Protein AF-A0A9W9XXQ2-F1 (afdb_monomer)

Organism: NCBI:txid1882269

Solvent-accessible surface area (backbone atoms only — not comparable to full-atom values): 5080 Å² total; per-residue (Å²): 106,78,62,56,56,47,52,52,51,60,71,71,43,92,64,88,69,53,70,72,54,45,55,54,48,52,53,51,51,51,41,57,73,38,43,58,85,89,44,82,63,58,91,100,53,61,43,52,94,33,12,32,66,25,88,92,46,66,51,51,44,84,79,42,60,73,90,46,36,41,60,48,44,54,52,46,41,51,52,49,58,62,72,78,107

Nearest PDB structures (foldseek):
  5k18-assembly2_C  TM=8.891E-01  e=7.296E+00  Candida albicans WO-1

Sequence (85 aa):
MPEDARVVKSISYAEELSFNKMLLFVQYIQMYCERDFDVIYLPKQGPVRGVCPAKNYQLPIRKLQESHRNAHNHKYVRREKSFDL

Mean predicted aligned error: 7.09 Å

Foldseek 3Di:
DVLVVLLVCVVPDPDDDDPVSVVSNVVSVVQVVLADPLEDDDPPDGQDNCAQPQPVGRHRLVVDDSVCSHVVNVVRVVVSVVVVD

Radius of gyration: 14.85 Å; Cα contacts (8 Å, |Δi|>4): 60; chains: 1; bounding box: 42×18×39 Å

pLDDT: mean 81.38, std 7.15, range [53.19, 90.19]

Secondary structure (DSSP, 8-state):
-HHHHHHHHHHT--SPPPHHHHHHHHHHHHHHHH--TTS-PPTT---BTTB-S-TT---BGGGS-HHHHHHHHHHHHHHHHHH--

Structure (mmCIF, N/CA/C/O backbone):
data_AF-A0A9W9XXQ2-F1
#
_entry.id   AF-A0A9W9XXQ2-F1
#
loop_
_atom_site.group_PDB
_atom_site.id
_atom_site.type_symbol
_atom_site.label_atom_id
_atom_site.label_alt_id
_atom_site.label_comp_id
_atom_site.label_asym_id
_atom_site.label_entity_id
_atom_site.label_seq_id
_atom_site.pdbx_PDB_ins_code
_atom_site.Cartn_x
_atom_site.Cartn_y
_atom_site.Cartn_z
_atom_site.occupancy
_atom_site.B_iso_or_equiv
_atom_site.auth_seq_id
_atom_site.auth_comp_id
_atom_site.auth_asym_id
_atom_site.auth_atom_id
_atom_site.pdbx_PDB_model_num
ATOM 1 N N . MET A 1 1 ? -8.155 -7.532 -0.201 1.00 57.97 1 MET A N 1
ATOM 2 C CA . MET A 1 1 ? -6.960 -7.740 0.651 1.00 57.97 1 MET A CA 1
ATOM 3 C C . MET A 1 1 ? -7.357 -7.636 2.127 1.00 57.97 1 MET A C 1
ATOM 5 O O . MET A 1 1 ? -8.458 -7.159 2.397 1.00 57.97 1 MET A O 1
ATOM 9 N N . PRO A 1 2 ? -6.540 -8.103 3.093 1.00 63.59 2 PRO A N 1
ATOM 10 C CA . PRO A 1 2 ? -6.863 -8.004 4.521 1.00 63.59 2 PRO A CA 1
ATOM 11 C C . PRO A 1 2 ? -7.175 -6.576 4.990 1.00 63.59 2 PRO A C 1
ATOM 13 O O . PRO A 1 2 ? -7.937 -6.395 5.933 1.00 63.59 2 PRO A O 1
ATOM 16 N N . GLU A 1 3 ? -6.594 -5.571 4.339 1.00 66.25 3 GLU A N 1
ATOM 17 C CA . GLU A 1 3 ? -6.781 -4.151 4.628 1.00 66.25 3 GLU A CA 1
ATOM 18 C C . GLU A 1 3 ? -8.169 -3.658 4.182 1.00 66.25 3 GLU A C 1
ATOM 20 O O . GL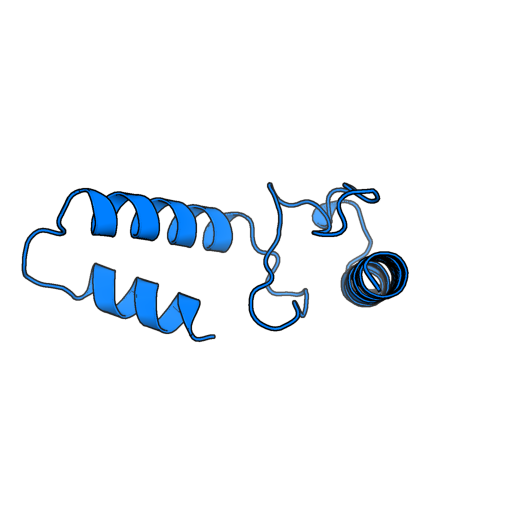U A 1 3 ? -8.846 -2.996 4.964 1.00 66.25 3 GLU A O 1
ATOM 25 N N . ASP A 1 4 ? -8.658 -4.080 3.011 1.00 67.12 4 ASP A N 1
ATOM 26 C CA . ASP A 1 4 ? -10.014 -3.749 2.530 1.00 67.12 4 ASP A CA 1
ATOM 27 C C . ASP A 1 4 ? -11.086 -4.320 3.468 1.00 67.12 4 ASP A C 1
ATOM 29 O O . ASP A 1 4 ? -12.041 -3.641 3.836 1.00 67.12 4 ASP A O 1
ATOM 33 N N . ALA A 1 5 ? -10.889 -5.557 3.937 1.00 71.88 5 ALA A N 1
ATOM 34 C CA . ALA A 1 5 ? -11.783 -6.187 4.905 1.00 71.88 5 ALA A CA 1
ATOM 35 C C . ALA A 1 5 ? -11.797 -5.444 6.254 1.00 71.88 5 ALA A C 1
ATOM 37 O O . ALA A 1 5 ? -12.835 -5.380 6.914 1.00 71.88 5 ALA A O 1
ATOM 38 N N . ARG A 1 6 ? -10.664 -4.856 6.667 1.00 70.88 6 ARG A N 1
ATOM 39 C CA . ARG A 1 6 ? -10.585 -4.022 7.877 1.00 70.88 6 ARG A CA 1
ATOM 40 C C . ARG A 1 6 ? -11.314 -2.697 7.691 1.00 70.88 6 ARG A C 1
ATOM 42 O O . ARG A 1 6 ? -12.054 -2.318 8.589 1.00 70.88 6 ARG A O 1
ATOM 49 N N . VAL A 1 7 ? -11.151 -2.034 6.543 1.00 70.25 7 VAL A N 1
ATOM 50 C CA . VAL A 1 7 ? -11.862 -0.785 6.221 1.00 70.25 7 VAL A CA 1
ATOM 51 C C . VAL A 1 7 ? -13.370 -1.016 6.207 1.00 70.25 7 VAL A C 1
ATOM 53 O O . VAL A 1 7 ? -14.091 -0.313 6.909 1.00 70.25 7 VAL A O 1
ATOM 56 N N . VAL A 1 8 ? -1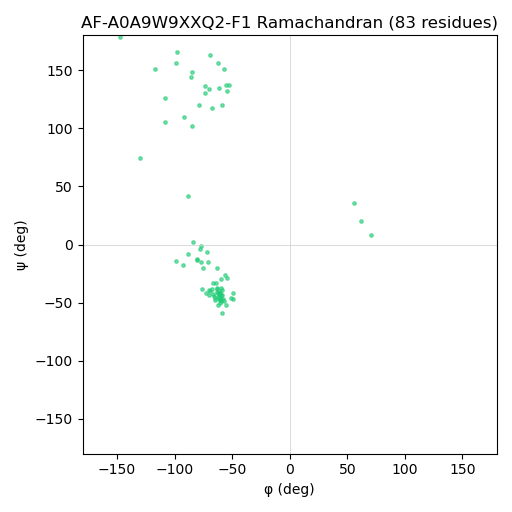3.844 -2.044 5.494 1.00 76.69 8 VAL A N 1
ATOM 57 C CA . VAL A 1 8 ? -15.273 -2.400 5.452 1.00 76.69 8 VAL A CA 1
ATOM 58 C C . VAL A 1 8 ? -15.799 -2.684 6.856 1.00 76.69 8 VAL A C 1
ATOM 60 O O . VAL A 1 8 ? -16.813 -2.114 7.248 1.00 76.69 8 VAL A O 1
ATOM 63 N N . LYS A 1 9 ? -15.072 -3.486 7.648 1.00 78.25 9 LYS A N 1
ATOM 64 C CA . LYS A 1 9 ? -15.453 -3.794 9.031 1.00 78.25 9 LYS A CA 1
ATOM 65 C C . LYS A 1 9 ? -15.563 -2.536 9.891 1.00 78.25 9 LYS A C 1
ATOM 67 O O . LYS A 1 9 ? -16.517 -2.424 10.653 1.00 78.25 9 LYS A O 1
ATOM 72 N N . SER A 1 10 ? -14.611 -1.612 9.770 1.00 72.94 10 SER A N 1
ATOM 73 C CA . SER A 1 10 ? -14.602 -0.349 10.510 1.00 72.94 10 SER A CA 1
ATOM 74 C C . SER A 1 10 ? -15.731 0.595 10.093 1.00 72.94 10 SER A C 1
ATOM 76 O O . SER A 1 10 ? -16.311 1.225 10.967 1.00 72.94 10 SER A O 1
ATOM 78 N N . ILE A 1 11 ? -16.078 0.665 8.802 1.00 76.62 11 ILE A N 1
ATOM 79 C CA . ILE A 1 11 ? -17.202 1.482 8.302 1.00 76.62 11 ILE A CA 1
ATOM 80 C C . ILE A 1 11 ? -18.547 0.909 8.757 1.00 76.62 11 ILE A C 1
ATOM 82 O O . ILE A 1 11 ? -19.446 1.655 9.124 1.00 76.62 11 ILE A O 1
ATOM 86 N N . SER A 1 12 ? -18.687 -0.419 8.748 1.00 78.88 12 SER A N 1
ATOM 87 C CA . SER A 1 12 ? -19.905 -1.109 9.191 1.00 78.88 12 SER A CA 1
ATOM 88 C C . SER A 1 12 ? -20.060 -1.182 10.714 1.00 78.88 12 SER A C 1
ATOM 90 O O . SER A 1 12 ? -21.014 -1.783 11.204 1.00 78.88 12 SER A O 1
ATOM 92 N N . TYR A 1 13 ? -19.093 -0.659 11.473 1.00 78.12 13 TYR A N 1
ATOM 93 C CA . TYR A 1 13 ? -19.079 -0.783 12.923 1.00 78.12 13 TYR A CA 1
ATOM 94 C C . TYR A 1 13 ? -20.044 0.235 13.538 1.00 78.12 13 TYR A C 1
ATOM 96 O O . TYR A 1 13 ? -19.896 1.435 13.333 1.00 78.12 13 TYR A O 1
ATOM 104 N N . ALA A 1 14 ? -21.045 -0.253 14.273 1.00 73.56 14 ALA A N 1
ATOM 105 C CA . ALA A 1 14 ? -22.099 0.583 14.851 1.00 73.56 14 ALA A CA 1
ATOM 106 C C . ALA A 1 14 ? -21.654 1.366 16.102 1.00 73.56 14 ALA A C 1
ATOM 108 O O . ALA A 1 14 ? -22.342 2.289 16.525 1.00 73.56 14 ALA A O 1
ATOM 109 N N . GLU A 1 15 ? -20.522 0.993 16.701 1.00 82.62 15 GLU A N 1
ATOM 110 C CA . GLU A 1 15 ? -19.970 1.650 17.888 1.00 82.62 15 GLU A CA 1
ATOM 111 C C . GLU A 1 15 ? -18.866 2.643 17.509 1.00 82.62 15 GLU A C 1
ATOM 113 O O . GLU A 1 15 ? -18.176 2.488 16.496 1.00 82.62 15 GLU A O 1
ATOM 118 N N . GLU A 1 16 ? -18.631 3.628 18.374 1.00 83.62 16 GLU A N 1
ATOM 119 C CA . GLU A 1 16 ? -17.520 4.559 18.205 1.00 83.62 16 GLU A CA 1
ATOM 120 C C . GLU A 1 16 ? -16.162 3.839 18.229 1.00 83.62 16 GLU A C 1
ATOM 122 O O . GLU A 1 16 ? -15.862 2.984 19.069 1.00 83.62 16 GLU A O 1
ATOM 127 N N . LEU A 1 17 ? -15.297 4.205 17.283 1.00 84.25 17 LEU A N 1
ATOM 128 C CA . LEU A 1 17 ? -13.929 3.707 17.237 1.00 84.25 17 LEU A CA 1
ATOM 129 C C . LEU A 1 17 ? -13.102 4.364 18.347 1.00 84.25 17 LEU A C 1
ATOM 131 O O . LEU A 1 17 ? -13.119 5.577 18.513 1.00 84.25 17 LEU A O 1
ATOM 135 N N . SER A 1 18 ? -12.288 3.584 19.059 1.00 89.31 18 SER A N 1
ATOM 136 C CA . SER A 1 18 ? -11.274 4.173 19.940 1.00 89.31 18 SER A CA 1
ATOM 137 C C . SER A 1 18 ? -10.261 4.994 19.134 1.00 89.31 18 SER A C 1
ATOM 139 O O . SER A 1 18 ? -10.027 4.712 17.958 1.00 89.31 18 SER A O 1
ATOM 141 N N . PHE A 1 19 ? -9.592 5.958 19.772 1.00 90.19 19 PHE A N 1
ATOM 142 C CA . PHE A 1 19 ? -8.604 6.826 19.115 1.00 90.19 19 PHE A CA 1
ATOM 143 C C . PHE A 1 19 ? -7.567 6.048 18.280 1.00 90.19 19 PHE A C 1
ATOM 145 O O . PHE A 1 19 ? -7.352 6.345 17.107 1.00 90.19 19 PHE A O 1
ATOM 152 N N . ASN A 1 20 ? -6.988 4.979 18.837 1.00 89.88 20 ASN A N 1
ATOM 153 C CA . ASN A 1 20 ? -6.024 4.137 18.118 1.00 89.88 20 ASN A CA 1
ATOM 154 C C . ASN A 1 20 ? -6.643 3.447 16.891 1.00 89.88 20 ASN A C 1
ATOM 156 O O . ASN A 1 20 ? -5.989 3.316 15.857 1.00 89.88 20 ASN A O 1
ATOM 160 N N . LYS A 1 21 ? -7.906 3.010 16.986 1.00 85.56 21 LYS A N 1
ATOM 161 C CA . LYS A 1 21 ? -8.627 2.419 15.851 1.00 85.56 21 LYS A CA 1
ATOM 162 C C . LYS A 1 21 ? -8.948 3.473 14.789 1.00 85.56 21 LYS A C 1
ATOM 164 O O . LYS A 1 21 ? -8.807 3.166 13.611 1.00 85.56 21 LYS A O 1
ATOM 169 N N . MET A 1 22 ? -9.316 4.696 15.184 1.00 87.94 22 MET A N 1
ATOM 170 C CA . MET A 1 22 ? -9.516 5.814 14.253 1.00 87.94 22 MET A CA 1
ATOM 171 C C . MET A 1 22 ? -8.230 6.147 13.494 1.00 87.94 22 MET A C 1
ATOM 173 O O . MET A 1 22 ? -8.263 6.282 12.276 1.00 87.94 22 MET A O 1
ATOM 177 N N . LEU A 1 23 ? -7.087 6.219 14.185 1.00 88.56 23 LEU A N 1
ATOM 178 C CA . LEU A 1 23 ? -5.801 6.519 13.551 1.00 88.56 23 LEU A CA 1
ATOM 179 C C . LEU A 1 23 ? -5.439 5.477 12.483 1.00 88.56 23 LEU A C 1
ATOM 181 O O . LEU A 1 23 ? -5.093 5.834 11.357 1.00 88.56 23 LEU A O 1
ATOM 185 N N . LEU A 1 24 ? -5.573 4.189 12.815 1.00 84.38 24 LEU A N 1
ATOM 186 C CA . LEU A 1 24 ? -5.361 3.101 11.858 1.00 84.38 24 LEU A CA 1
ATOM 187 C C . LEU A 1 24 ? -6.345 3.181 10.687 1.00 84.38 24 LEU A C 1
ATOM 189 O O . LEU A 1 24 ? -5.959 2.982 9.539 1.00 84.38 24 LEU A O 1
ATOM 193 N N . PHE A 1 25 ? -7.608 3.496 10.963 1.00 83.88 25 PHE A N 1
ATOM 194 C CA . PHE A 1 25 ? -8.638 3.626 9.941 1.00 83.88 25 PHE A CA 1
ATOM 195 C C . PHE A 1 25 ? -8.334 4.752 8.944 1.00 83.88 25 PHE A C 1
ATOM 197 O O . PHE A 1 25 ? -8.391 4.523 7.738 1.00 83.88 25 PHE A O 1
ATOM 204 N N . VAL A 1 26 ? -7.920 5.928 9.426 1.00 86.81 26 VAL A N 1
ATOM 205 C CA . VAL A 1 26 ? -7.497 7.050 8.571 1.00 86.81 26 VAL A CA 1
ATOM 206 C C . VAL A 1 26 ? -6.294 6.662 7.710 1.00 86.81 26 VAL A C 1
ATOM 208 O O . VAL A 1 26 ? -6.296 6.931 6.510 1.00 86.81 26 VAL A O 1
ATOM 211 N N . GLN A 1 27 ? -5.298 5.978 8.282 1.00 83.75 27 GLN A N 1
ATOM 212 C CA . GLN A 1 27 ? -4.145 5.483 7.520 1.00 83.75 27 GLN A CA 1
ATOM 213 C C . GLN A 1 27 ? -4.562 4.502 6.417 1.00 83.75 27 GLN A C 1
ATOM 215 O O . GLN A 1 27 ? -4.056 4.582 5.297 1.00 83.75 27 GLN A O 1
ATOM 220 N N . TYR A 1 28 ? -5.505 3.600 6.703 1.00 82.38 28 TYR A N 1
ATOM 221 C CA . TYR A 1 28 ? -6.020 2.671 5.699 1.00 82.38 28 TYR A CA 1
ATOM 222 C C . TYR A 1 28 ? -6.807 3.380 4.593 1.00 82.38 28 TYR A C 1
ATOM 224 O O . TYR A 1 28 ? -6.589 3.063 3.425 1.00 82.38 28 TYR A O 1
ATOM 232 N N . ILE A 1 29 ? -7.664 4.354 4.926 1.00 83.88 29 ILE A N 1
ATOM 233 C CA . ILE A 1 29 ? -8.371 5.170 3.924 1.00 83.88 29 ILE A CA 1
ATOM 234 C C . ILE A 1 29 ? -7.368 5.902 3.041 1.00 83.88 29 ILE A C 1
ATOM 236 O O . ILE A 1 29 ? -7.478 5.844 1.820 1.00 83.88 29 ILE A O 1
ATOM 240 N N . GLN A 1 30 ? -6.373 6.562 3.637 1.00 84.25 30 GLN A N 1
ATOM 241 C CA . GLN A 1 30 ? -5.359 7.283 2.877 1.00 84.25 30 GLN A CA 1
ATOM 242 C C . GLN A 1 30 ? -4.636 6.348 1.900 1.00 84.25 30 GLN A C 1
ATOM 244 O O . GLN A 1 30 ? -4.545 6.652 0.712 1.00 84.25 30 GLN A O 1
ATOM 249 N N . MET A 1 31 ? -4.183 5.185 2.378 1.00 79.81 31 MET A N 1
ATOM 250 C CA . MET A 1 31 ? -3.540 4.182 1.531 1.00 79.81 31 MET A CA 1
ATOM 251 C C . MET A 1 31 ? -4.464 3.718 0.396 1.00 79.81 31 MET A C 1
ATOM 253 O O . MET A 1 31 ? -3.994 3.528 -0.722 1.00 79.81 31 MET A O 1
ATOM 257 N N . TYR A 1 32 ? -5.762 3.550 0.665 1.00 80.44 32 TYR A N 1
ATOM 258 C CA . TYR A 1 32 ? -6.761 3.165 -0.333 1.00 80.44 32 TYR A CA 1
ATOM 259 C C . TYR A 1 32 ? -6.960 4.256 -1.397 1.00 80.44 32 TYR A C 1
ATOM 261 O O . TYR A 1 32 ? -6.954 3.957 -2.587 1.00 80.44 32 TYR A O 1
ATOM 269 N N . CYS A 1 33 ? -7.061 5.526 -0.995 1.00 82.62 33 CYS A N 1
ATOM 270 C CA . CYS A 1 33 ? -7.206 6.668 -1.905 1.00 82.62 33 CYS A CA 1
ATOM 271 C C . CYS A 1 33 ? -5.962 6.913 -2.774 1.00 82.62 33 CYS A C 1
ATOM 273 O O . CYS A 1 33 ? -6.066 7.365 -3.915 1.00 82.62 33 CYS A O 1
ATOM 275 N N . GLU A 1 34 ? -4.775 6.640 -2.239 1.00 82.19 34 GLU A N 1
ATOM 276 C CA . GLU A 1 34 ? -3.510 6.775 -2.965 1.00 82.19 34 GLU A CA 1
ATOM 277 C C . GLU A 1 34 ? -3.225 5.580 -3.884 1.00 82.19 34 GLU A C 1
ATOM 279 O O . GLU A 1 34 ? -2.320 5.650 -4.723 1.00 82.19 34 GLU A O 1
ATOM 284 N N . ARG A 1 35 ? -3.965 4.476 -3.720 1.00 80.88 35 ARG A N 1
ATOM 285 C CA . ARG A 1 35 ? -3.738 3.230 -4.449 1.00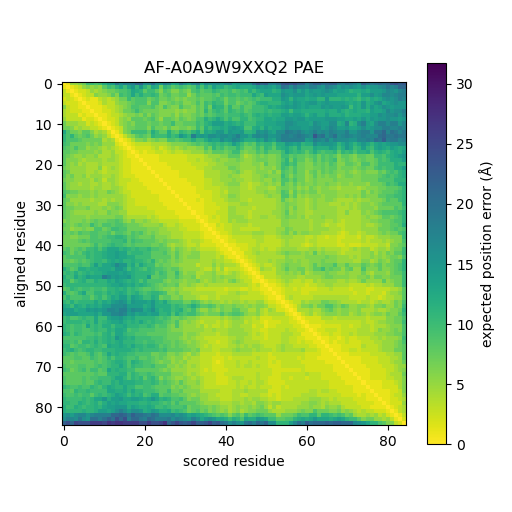 80.88 35 ARG A CA 1
ATOM 286 C C . ARG A 1 35 ? -4.104 3.377 -5.911 1.00 80.88 35 ARG A C 1
ATOM 288 O O . ARG A 1 35 ? -5.159 3.884 -6.277 1.00 80.88 35 ARG A O 1
ATOM 295 N N . ASP A 1 36 ? -3.205 2.878 -6.741 1.00 83.12 36 ASP A N 1
ATOM 296 C CA . ASP A 1 36 ? -3.486 2.586 -8.133 1.00 83.12 36 ASP A CA 1
ATOM 297 C C . ASP A 1 36 ? -3.943 1.122 -8.213 1.00 83.12 36 ASP A C 1
ATOM 299 O O . ASP A 1 36 ? -3.161 0.211 -7.927 1.00 83.12 36 ASP A O 1
ATOM 303 N N . PHE A 1 37 ? -5.229 0.891 -8.493 1.00 81.25 37 PHE A N 1
ATOM 304 C CA . PHE A 1 37 ? -5.808 -0.460 -8.524 1.00 81.25 37 PHE A CA 1
ATOM 305 C C . PHE A 1 37 ? -5.336 -1.283 -9.726 1.00 81.25 37 PHE A C 1
ATOM 307 O O . PHE A 1 37 ? -5.409 -2.510 -9.669 1.00 81.25 37 PHE A O 1
ATOM 314 N N . ASP A 1 38 ? -4.747 -0.637 -10.734 1.00 83.25 38 ASP A N 1
ATOM 315 C CA . ASP A 1 38 ? -4.124 -1.306 -11.881 1.00 83.25 38 ASP A CA 1
ATOM 316 C C . ASP A 1 38 ? -2.734 -1.871 -11.522 1.00 83.25 38 ASP A C 1
ATOM 318 O O . ASP A 1 38 ? -2.073 -2.546 -12.322 1.00 83.25 38 ASP A O 1
ATOM 322 N N . VAL A 1 39 ? -2.271 -1.612 -10.291 1.00 84.19 39 VAL A N 1
ATOM 323 C CA . VAL A 1 39 ? -0.978 -2.056 -9.774 1.00 84.19 39 VAL A CA 1
ATOM 324 C C . VAL A 1 39 ? -1.125 -3.161 -8.732 1.00 84.19 39 VAL A C 1
ATOM 326 O O . VAL A 1 39 ? -1.777 -3.029 -7.695 1.00 84.19 39 VAL A O 1
ATOM 329 N N . ILE A 1 40 ? -0.429 -4.266 -8.981 1.00 86.12 40 ILE A N 1
ATOM 330 C CA . ILE A 1 40 ? -0.354 -5.436 -8.116 1.00 86.12 40 ILE A CA 1
ATOM 331 C C . ILE A 1 40 ? 0.743 -5.202 -7.073 1.00 86.12 40 ILE A C 1
ATOM 333 O O . ILE A 1 40 ? 1.938 -5.343 -7.331 1.00 86.12 40 ILE A O 1
ATOM 337 N N . TYR A 1 41 ? 0.337 -4.849 -5.857 1.00 82.88 41 TYR A N 1
ATOM 338 C CA . TYR A 1 41 ? 1.247 -4.716 -4.717 1.00 82.88 41 TYR A CA 1
ATOM 339 C C . TYR A 1 41 ? 1.472 -6.068 -4.028 1.00 82.88 41 TYR A C 1
ATOM 341 O O . TYR A 1 41 ? 0.575 -6.912 -3.978 1.00 82.88 41 TYR A O 1
ATOM 349 N N . LEU A 1 42 ? 2.666 -6.276 -3.461 1.00 79.81 42 LEU A N 1
ATOM 350 C CA . LEU A 1 42 ? 2.937 -7.458 -2.636 1.00 79.81 42 LEU A CA 1
ATOM 351 C C . LEU A 1 42 ? 2.156 -7.398 -1.306 1.00 79.81 42 LEU A C 1
ATOM 353 O O . LEU A 1 42 ? 1.727 -6.320 -0.887 1.00 79.81 42 LEU A O 1
ATOM 357 N N . PRO A 1 43 ? 2.005 -8.529 -0.589 1.00 75.69 43 PRO A N 1
ATOM 358 C CA . PRO A 1 43 ? 1.387 -8.532 0.733 1.00 75.69 43 PRO A CA 1
ATOM 359 C C . PRO A 1 43 ? 2.045 -7.525 1.683 1.00 75.69 43 PRO A C 1
ATOM 361 O O . PRO A 1 43 ? 3.275 -7.437 1.739 1.00 75.69 43 PRO A O 1
ATOM 364 N N . LYS A 1 44 ? 1.217 -6.801 2.450 1.00 74.50 44 LYS A N 1
ATOM 365 C CA . LYS A 1 44 ? 1.632 -5.730 3.376 1.00 74.50 44 LYS A CA 1
ATOM 366 C C . LYS A 1 44 ? 2.329 -4.543 2.695 1.00 74.50 44 LYS A C 1
ATOM 368 O O . LYS A 1 44 ? 3.046 -3.796 3.354 1.00 74.50 44 LYS A O 1
ATOM 373 N N . GLN A 1 45 ? 2.140 -4.376 1.386 1.00 76.62 45 GLN A N 1
ATOM 374 C CA . GLN A 1 45 ? 2.582 -3.199 0.651 1.00 76.62 45 GLN A CA 1
ATOM 375 C C . GLN A 1 45 ? 1.395 -2.439 0.067 1.00 76.62 45 GLN A C 1
ATOM 377 O O . GLN A 1 45 ? 0.365 -3.007 -0.295 1.00 76.62 45 GLN A O 1
ATOM 382 N N . GLY A 1 46 ? 1.594 -1.137 -0.062 1.00 76.38 46 GLY A N 1
ATOM 383 C CA . GLY A 1 46 ? 0.717 -0.212 -0.755 1.00 76.38 46 GLY A CA 1
ATOM 384 C C . GLY A 1 46 ? 1.560 0.897 -1.378 1.00 76.38 46 GLY A C 1
ATOM 385 O O . GLY A 1 46 ? 2.784 0.890 -1.224 1.00 76.38 46 GLY A O 1
ATOM 386 N N . PRO A 1 47 ? 0.946 1.839 -2.097 1.00 75.69 47 PRO A N 1
ATOM 387 C CA . PRO A 1 47 ? 1.636 3.067 -2.473 1.00 75.69 47 PRO A CA 1
ATOM 388 C C . PRO A 1 47 ? 2.140 3.793 -1.219 1.00 75.69 47 PRO A C 1
ATOM 390 O O . PRO A 1 47 ? 1.527 3.723 -0.155 1.00 75.69 47 PRO A O 1
ATOM 393 N N . VAL A 1 48 ? 3.226 4.543 -1.362 1.00 79.94 48 VAL A N 1
ATOM 394 C CA . VAL A 1 48 ? 3.629 5.531 -0.356 1.00 79.94 48 VAL A CA 1
ATOM 395 C C . VAL A 1 48 ? 3.359 6.889 -0.978 1.00 79.94 48 VAL A C 1
ATOM 397 O O . VAL A 1 48 ? 4.078 7.272 -1.889 1.00 79.94 48 VAL A O 1
ATOM 400 N N . ARG A 1 49 ? 2.309 7.615 -0.576 1.00 79.44 49 ARG A N 1
ATOM 401 C CA . ARG A 1 49 ? 1.983 8.930 -1.170 1.00 79.44 49 ARG A CA 1
ATOM 402 C C . ARG A 1 49 ? 1.802 8.876 -2.695 1.00 79.44 49 ARG A C 1
ATOM 404 O O . ARG A 1 49 ? 2.234 9.771 -3.418 1.00 79.44 49 ARG A O 1
ATOM 411 N N . GLY A 1 50 ? 1.230 7.781 -3.203 1.00 77.19 50 GLY A N 1
ATOM 412 C CA . GLY A 1 50 ? 1.049 7.540 -4.644 1.00 77.19 50 GLY A CA 1
ATOM 413 C C . GLY A 1 50 ? 2.337 7.259 -5.440 1.00 77.19 50 GLY A C 1
ATOM 414 O O . GLY A 1 50 ? 2.301 7.205 -6.675 1.00 77.19 50 GLY A O 1
ATOM 415 N N . VAL A 1 51 ? 3.479 7.080 -4.768 1.00 85.19 51 VAL A N 1
ATOM 416 C CA . VAL A 1 51 ? 4.746 6.693 -5.400 1.00 85.19 51 VAL A CA 1
ATOM 417 C C . VAL A 1 51 ? 5.013 5.196 -5.282 1.00 85.19 51 VAL A C 1
ATOM 419 O O . VAL A 1 51 ? 4.363 4.477 -4.513 1.00 85.19 51 VAL A O 1
ATOM 422 N N . CYS A 1 52 ? 5.977 4.723 -6.071 1.00 85.88 52 CYS A N 1
ATOM 423 C CA . CYS A 1 52 ? 6.516 3.380 -5.937 1.00 85.88 52 CYS A CA 1
ATOM 424 C C . CYS A 1 52 ? 7.006 3.167 -4.486 1.00 85.88 52 CYS A C 1
ATOM 426 O O . CYS A 1 52 ? 7.677 4.037 -3.930 1.00 85.88 52 CYS A O 1
ATOM 428 N N . PRO A 1 53 ? 6.642 2.039 -3.845 1.00 84.50 53 PRO A N 1
ATOM 429 C CA . PRO A 1 53 ? 6.946 1.794 -2.433 1.00 84.50 53 PRO A CA 1
ATOM 430 C C . PRO A 1 53 ? 8.422 1.514 -2.152 1.00 84.50 53 PRO A C 1
ATOM 432 O O . PRO A 1 53 ? 8.806 1.396 -0.990 1.00 84.50 53 PRO A O 1
ATOM 435 N N . ALA A 1 54 ? 9.236 1.384 -3.197 1.00 86.19 54 ALA A N 1
ATOM 436 C CA . ALA A 1 54 ? 10.670 1.268 -3.052 1.00 86.19 54 ALA A CA 1
ATOM 437 C C . ALA A 1 54 ? 11.253 2.603 -2.533 1.00 86.19 54 ALA A C 1
ATOM 439 O O . ALA A 1 54 ? 11.147 3.633 -3.200 1.00 86.19 54 ALA A O 1
ATOM 440 N N . LYS A 1 55 ? 11.866 2.596 -1.342 1.00 80.38 55 LYS A N 1
ATOM 441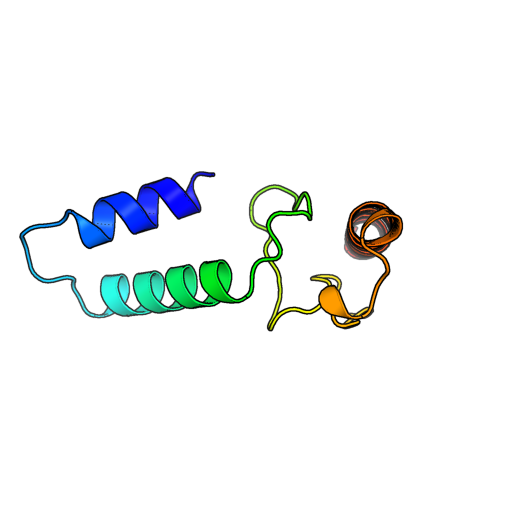 C CA . LYS A 1 55 ? 12.436 3.764 -0.641 1.00 80.38 55 LYS A CA 1
ATOM 442 C C . LYS A 1 55 ? 13.340 4.630 -1.522 1.00 80.38 55 LYS A C 1
ATOM 444 O O . LYS A 1 55 ? 13.263 5.855 -1.447 1.00 80.38 55 LYS A O 1
ATOM 449 N N . ASN A 1 56 ? 14.176 4.001 -2.343 1.00 79.69 56 ASN A N 1
ATOM 450 C CA . ASN A 1 56 ? 15.144 4.636 -3.236 1.00 79.69 56 ASN A CA 1
ATOM 451 C C . ASN A 1 56 ? 14.552 4.980 -4.610 1.00 79.69 56 ASN A C 1
ATOM 453 O O . ASN A 1 56 ? 15.202 5.636 -5.421 1.00 79.69 56 ASN A O 1
ATOM 457 N N . TYR A 1 57 ? 13.327 4.537 -4.889 1.00 77.88 57 TYR A N 1
ATOM 458 C CA . TYR A 1 57 ? 12.643 4.738 -6.159 1.00 77.88 57 TYR A CA 1
ATOM 459 C C . TYR A 1 57 ? 11.245 5.287 -5.893 1.00 77.88 57 TYR A C 1
ATOM 461 O O . TYR A 1 57 ? 10.251 4.594 -6.043 1.00 77.88 57 TYR A O 1
ATOM 469 N N . GLN A 1 58 ? 11.167 6.568 -5.532 1.00 80.19 58 GLN A N 1
ATOM 470 C CA . GLN A 1 58 ? 9.919 7.272 -5.203 1.00 80.19 58 GLN A CA 1
ATOM 471 C C . GLN A 1 58 ? 9.255 7.901 -6.437 1.00 80.19 58 GLN A C 1
ATOM 473 O O . GLN A 1 58 ? 8.778 9.035 -6.414 1.00 80.19 58 GLN A O 1
ATOM 478 N N . LEU A 1 59 ? 9.245 7.181 -7.559 1.00 85.31 59 LEU A N 1
ATOM 479 C CA . LEU A 1 59 ? 8.603 7.671 -8.776 1.00 85.31 59 LEU A CA 1
ATOM 480 C C . LEU A 1 59 ? 7.074 7.603 -8.631 1.00 85.31 59 LEU A C 1
ATOM 482 O O . LEU A 1 59 ? 6.556 6.546 -8.259 1.00 85.31 59 LEU A O 1
ATOM 486 N N . PRO A 1 60 ? 6.332 8.687 -8.940 1.00 86.00 60 PRO A N 1
ATOM 487 C CA . PRO A 1 60 ? 4.874 8.649 -8.954 1.00 86.00 60 PRO A CA 1
ATOM 488 C C . PRO A 1 60 ? 4.379 7.599 -9.946 1.00 86.00 60 PRO A C 1
ATOM 490 O O . PRO A 1 60 ? 4.646 7.703 -11.144 1.00 86.00 60 PRO A O 1
ATOM 493 N N . ILE A 1 61 ? 3.632 6.607 -9.460 1.00 83.94 61 ILE A N 1
ATOM 494 C CA . ILE A 1 61 ? 3.190 5.461 -10.271 1.00 83.94 61 ILE A CA 1
ATOM 495 C C . ILE A 1 61 ? 2.339 5.932 -11.457 1.00 83.94 61 ILE A C 1
ATOM 497 O O . ILE A 1 61 ? 2.502 5.450 -12.575 1.00 83.94 61 ILE A O 1
ATOM 501 N N . ARG A 1 62 ? 1.515 6.963 -11.244 1.00 83.12 62 ARG A N 1
ATOM 502 C CA . ARG A 1 62 ? 0.659 7.569 -12.277 1.00 83.12 62 ARG A CA 1
ATOM 503 C C . ARG A 1 62 ? 1.429 8.218 -13.433 1.00 83.12 62 ARG A C 1
ATOM 505 O O . ARG A 1 62 ? 0.852 8.415 -14.494 1.00 83.12 62 ARG A O 1
ATOM 512 N N . LYS A 1 63 ? 2.713 8.557 -13.248 1.00 86.94 63 LYS A N 1
ATOM 513 C CA . LYS A 1 63 ? 3.572 9.089 -14.324 1.00 86.94 63 LYS A CA 1
ATOM 514 C C . LYS A 1 63 ? 4.134 7.990 -15.228 1.00 86.94 63 LYS A C 1
ATOM 516 O O . LYS A 1 63 ? 4.693 8.297 -16.276 1.00 86.94 63 LYS A O 1
ATOM 521 N N . LEU A 1 64 ? 4.017 6.725 -14.828 1.00 86.56 64 LEU A N 1
ATOM 522 C CA . LEU A 1 64 ? 4.389 5.589 -15.658 1.00 86.56 64 LEU A CA 1
ATOM 523 C C . LEU A 1 64 ? 3.217 5.220 -16.568 1.00 86.56 64 LEU A C 1
ATOM 525 O O . LEU A 1 64 ? 2.052 5.256 -16.155 1.00 86.56 64 LEU A O 1
ATOM 529 N N . GLN A 1 65 ? 3.546 4.792 -17.787 1.00 89.31 65 GLN A N 1
ATOM 530 C CA . GLN A 1 65 ? 2.586 4.088 -18.632 1.00 89.31 65 GLN A CA 1
ATOM 531 C C . GLN A 1 65 ? 2.042 2.875 -17.878 1.00 89.31 65 GLN A C 1
ATOM 533 O O . GLN A 1 65 ? 2.804 2.162 -17.224 1.00 89.31 65 GLN A O 1
ATOM 538 N N . GLU A 1 66 ? 0.735 2.655 -17.980 1.00 86.56 66 GLU A N 1
ATOM 539 C CA . GLU A 1 66 ? 0.003 1.612 -17.257 1.00 86.56 66 GLU A CA 1
ATOM 540 C C . GLU A 1 66 ? 0.650 0.229 -17.416 1.00 86.56 66 GLU A C 1
ATOM 542 O O . GLU A 1 66 ? 0.963 -0.431 -16.423 1.00 86.56 66 GLU A O 1
ATOM 547 N N . SER A 1 67 ? 1.015 -0.127 -18.652 1.00 89.25 67 SER A N 1
ATOM 548 C CA . SER A 1 67 ? 1.730 -1.362 -19.005 1.00 89.25 67 SER A CA 1
ATOM 549 C C . SER A 1 67 ? 3.062 -1.555 -18.264 1.00 89.25 67 SER A C 1
ATOM 551 O O . SER A 1 67 ? 3.506 -2.684 -18.058 1.00 89.25 67 SER A O 1
ATOM 553 N N . HIS A 1 68 ? 3.704 -0.471 -17.825 1.00 88.62 68 HIS A N 1
ATOM 554 C CA . HIS A 1 68 ? 4.989 -0.497 -17.130 1.00 88.62 68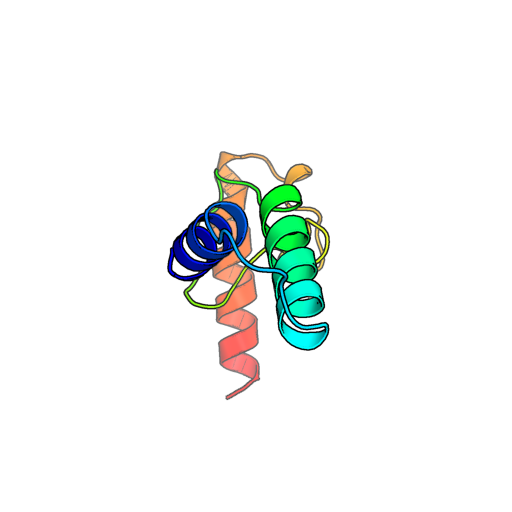 HIS A CA 1
ATOM 555 C C . HIS A 1 68 ? 4.871 -0.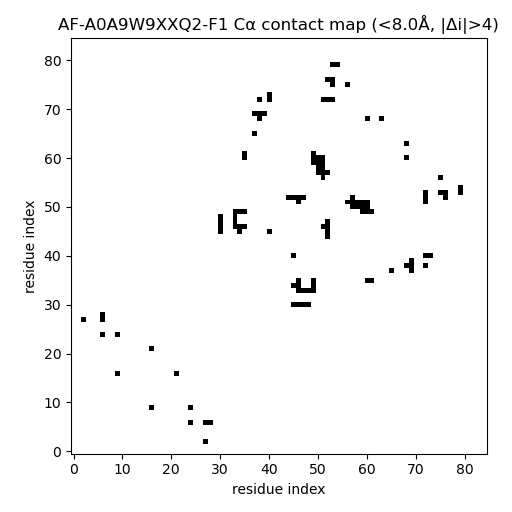406 -15.606 1.00 88.62 68 HIS A C 1
ATOM 557 O O . HIS A 1 68 ? 5.853 -0.689 -14.916 1.00 88.62 68 HIS A O 1
ATOM 563 N N . ARG A 1 69 ? 3.708 -0.038 -15.050 1.00 89.31 69 ARG A N 1
ATOM 564 C CA . ARG A 1 69 ? 3.544 0.199 -13.603 1.00 89.31 69 ARG A CA 1
ATOM 565 C C . ARG A 1 69 ? 3.854 -1.045 -12.769 1.00 89.31 69 ARG A C 1
ATOM 567 O O . ARG A 1 69 ? 4.636 -0.970 -11.821 1.00 89.31 69 ARG A O 1
ATOM 574 N N . ASN A 1 70 ? 3.307 -2.196 -13.161 1.00 89.00 70 ASN A N 1
ATOM 575 C CA . ASN A 1 70 ? 3.535 -3.473 -12.478 1.00 89.00 70 ASN A CA 1
ATOM 576 C C . ASN A 1 70 ? 4.997 -3.919 -12.563 1.00 89.00 70 ASN A C 1
ATOM 578 O O . ASN A 1 70 ? 5.615 -4.244 -11.547 1.00 89.00 70 ASN A O 1
ATOM 582 N N . ALA A 1 71 ? 5.577 -3.878 -13.766 1.00 89.88 71 ALA A N 1
ATOM 583 C CA . ALA A 1 71 ? 6.974 -4.240 -13.982 1.00 89.88 71 ALA A CA 1
ATOM 584 C C . ALA A 1 71 ? 7.918 -3.350 -13.159 1.00 89.88 71 ALA A C 1
ATOM 586 O O . ALA A 1 71 ? 8.832 -3.855 -12.506 1.00 89.88 71 ALA A O 1
ATOM 587 N N . HIS A 1 72 ? 7.661 -2.039 -13.137 1.00 89.50 72 HIS A N 1
ATOM 588 C CA . HIS A 1 72 ? 8.392 -1.076 -12.323 1.00 89.50 72 HIS A CA 1
ATOM 589 C C . HIS A 1 72 ? 8.297 -1.421 -10.834 1.00 89.50 72 HIS A C 1
ATOM 591 O O . HIS A 1 72 ? 9.323 -1.665 -10.198 1.00 89.50 72 HIS A O 1
ATOM 597 N N . ASN A 1 73 ? 7.079 -1.488 -10.287 1.00 87.25 73 ASN A N 1
ATOM 598 C CA . ASN A 1 73 ? 6.852 -1.721 -8.862 1.00 87.25 73 ASN A CA 1
ATOM 599 C C . ASN A 1 73 ? 7.541 -3.016 -8.403 1.00 87.25 73 ASN A C 1
ATOM 601 O O . ASN A 1 73 ? 8.395 -3.000 -7.516 1.00 87.25 73 ASN A O 1
ATOM 605 N N . HIS A 1 74 ? 7.286 -4.130 -9.091 1.00 88.12 74 HIS A N 1
ATOM 606 C CA . HIS A 1 74 ? 7.890 -5.408 -8.736 1.00 88.1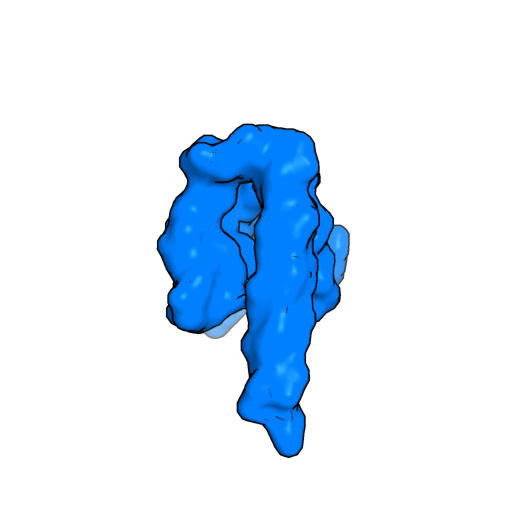2 74 HIS A CA 1
ATOM 607 C C . HIS A 1 74 ? 9.415 -5.425 -8.863 1.00 88.12 74 HIS A C 1
ATOM 609 O O . HIS A 1 74 ? 10.069 -6.041 -8.021 1.00 88.12 74 HIS A O 1
ATOM 615 N N . LYS A 1 75 ? 9.992 -4.779 -9.885 1.00 89.69 75 LYS A N 1
ATOM 616 C CA . LYS A 1 75 ? 11.448 -4.725 -10.080 1.00 89.69 75 LYS A CA 1
ATOM 617 C C . LYS A 1 75 ? 12.131 -4.020 -8.913 1.00 89.69 75 LYS A C 1
ATOM 619 O O . LYS A 1 75 ? 13.072 -4.566 -8.341 1.00 89.69 75 LYS A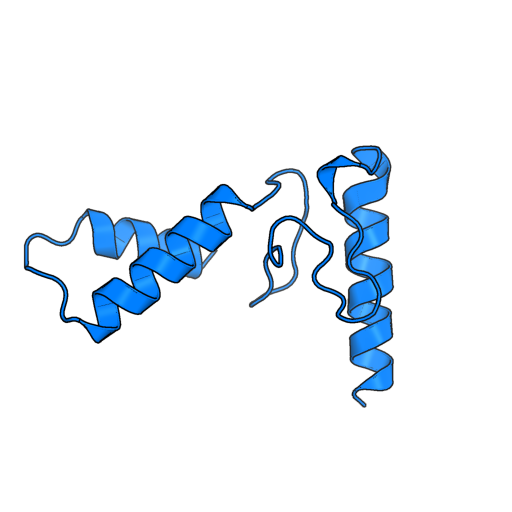 O 1
ATOM 624 N N . TYR A 1 76 ? 11.669 -2.823 -8.560 1.00 88.19 76 TYR A N 1
ATOM 625 C CA . TYR A 1 76 ? 12.339 -2.004 -7.549 1.00 88.19 76 TYR A CA 1
ATOM 626 C C . TYR A 1 76 ? 12.070 -2.495 -6.132 1.00 88.19 76 TYR A C 1
ATOM 628 O O . TYR A 1 76 ? 13.004 -2.569 -5.340 1.00 88.19 76 TYR A O 1
ATOM 636 N N . VAL A 1 77 ? 10.853 -2.956 -5.840 1.00 85.25 77 VAL A N 1
ATOM 637 C C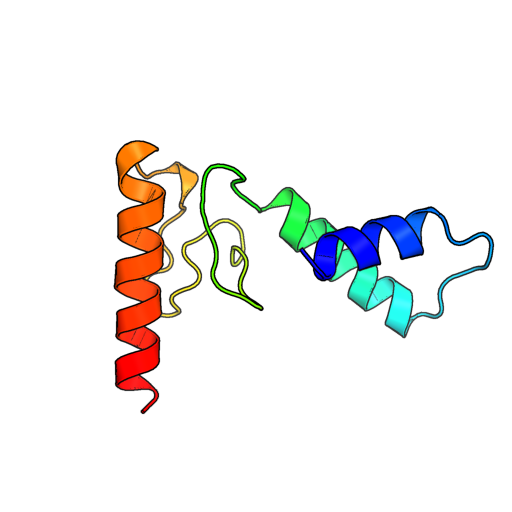A . VAL A 1 77 ? 10.550 -3.576 -4.547 1.00 85.25 77 VAL A CA 1
ATOM 638 C C . VAL A 1 77 ? 11.381 -4.831 -4.305 1.00 85.25 77 VAL A C 1
ATOM 640 O O . VAL A 1 77 ? 11.922 -5.006 -3.216 1.00 85.25 77 VAL A O 1
ATOM 643 N N . ARG A 1 78 ? 11.476 -5.735 -5.292 1.00 85.44 78 ARG A N 1
ATOM 644 C CA . ARG A 1 78 ? 12.285 -6.954 -5.133 1.00 85.44 78 ARG A CA 1
ATOM 645 C C . ARG A 1 78 ? 13.757 -6.613 -4.946 1.00 85.44 78 ARG A C 1
ATOM 647 O O . ARG A 1 78 ? 14.404 -7.216 -4.100 1.00 85.44 78 ARG A O 1
ATOM 654 N N . ARG A 1 79 ? 14.256 -5.633 -5.705 1.00 85.44 79 ARG A N 1
ATOM 655 C CA . ARG A 1 79 ? 15.637 -5.162 -5.607 1.00 85.44 79 ARG A CA 1
ATOM 656 C C . ARG A 1 79 ? 15.953 -4.589 -4.223 1.00 85.44 79 ARG A C 1
ATOM 658 O O . ARG A 1 79 ? 17.005 -4.892 -3.681 1.00 85.44 79 ARG A O 1
ATOM 665 N N . GLU A 1 80 ? 15.061 -3.805 -3.629 1.00 84.81 80 GLU A N 1
ATOM 666 C CA . GLU A 1 80 ? 15.269 -3.324 -2.257 1.00 84.81 80 GLU A CA 1
ATOM 667 C C . GLU A 1 80 ? 15.275 -4.453 -1.241 1.00 84.81 80 GLU A C 1
ATOM 669 O O . GLU A 1 80 ? 16.206 -4.548 -0.453 1.00 84.81 80 GLU A O 1
ATOM 674 N N . LYS A 1 81 ? 14.317 -5.381 -1.330 1.00 81.69 81 LYS A N 1
ATOM 675 C CA . LYS A 1 81 ? 14.294 -6.550 -0.443 1.00 81.69 81 LYS A CA 1
ATOM 676 C C . LYS A 1 81 ? 15.550 -7.414 -0.551 1.00 81.69 81 LYS A C 1
ATOM 678 O O . LYS A 1 81 ? 15.908 -8.047 0.429 1.00 81.69 81 LYS A O 1
ATOM 683 N N . SER A 1 82 ? 16.202 -7.462 -1.716 1.00 82.50 82 SER A N 1
ATOM 684 C CA . SER A 1 82 ? 17.483 -8.166 -1.866 1.00 82.50 82 SER A CA 1
ATOM 685 C C . SER A 1 82 ? 18.679 -7.427 -1.265 1.00 82.50 82 SER A C 1
ATOM 687 O O . SER A 1 82 ? 19.693 -8.065 -1.031 1.00 82.50 82 SER A O 1
ATOM 689 N N . PHE A 1 83 ? 18.582 -6.111 -1.055 1.00 77.88 83 PHE A N 1
ATOM 690 C CA . PHE A 1 83 ? 19.621 -5.313 -0.392 1.00 77.88 83 PHE A CA 1
ATOM 691 C C . PHE A 1 83 ? 19.401 -5.177 1.121 1.00 77.88 83 PHE A C 1
ATOM 693 O O . PHE A 1 83 ? 20.332 -4.818 1.830 1.00 77.88 83 PHE A O 1
ATOM 700 N N . ASP A 1 84 ? 18.183 -5.446 1.597 1.00 68.50 84 ASP A N 1
ATOM 701 C CA . ASP A 1 84 ? 17.840 -5.539 3.022 1.00 68.50 84 ASP A CA 1
ATOM 702 C C . ASP A 1 84 ? 18.142 -6.943 3.619 1.00 68.50 84 ASP A C 1
ATOM 704 O O . ASP A 1 84 ? 17.826 -7.187 4.786 1.00 68.50 84 ASP A O 1
ATOM 708 N N . LEU A 1 85 ? 18.708 -7.864 2.819 1.00 53.19 85 LEU A N 1
ATOM 709 C CA . LEU A 1 85 ? 19.236 -9.182 3.218 1.00 53.19 85 LEU A CA 1
ATOM 710 C C . LEU A 1 85 ? 20.750 -9.107 3.443 1.00 53.19 85 LEU A C 1
ATOM 712 O O . LEU A 1 85 ? 21.215 -9.774 4.392 1.00 53.19 85 LEU A O 1
#